Protein AF-A0A7W7VAP0-F1 (afdb_monomer_lite)

Radius of gyration: 13.45 Å; chains: 1; bounding box: 30×26×37 Å

Sequence (84 aa):
MSYDLAVWEGERPADDKTASRVFNDLYDRYLNGEDEESPSERIAAYVGALLERWCDITEDVEETSPWAAGPLIGEARGPVIYFA

pLDDT: mean 93.16, std 5.49, range [72.75, 98.25]

Foldseek 3Di:
DDDKDKDFDDDDDPDPVRVVVVVVVCCVPWVVDPDQAQADPVVVVVLVVLCVVAPAPVPDPPPRHSAPDDPQSSQGTYGMGMGD

Organism: NCBI:txid66895

Structure (mmCIF, N/CA/C/O backbone):
data_AF-A0A7W7VAP0-F1
#
_entry.id   AF-A0A7W7VAP0-F1
#
loop_
_atom_site.group_PDB
_atom_site.id
_atom_site.type_symbol
_atom_site.label_atom_id
_atom_site.label_alt_id
_atom_site.label_comp_id
_atom_site.label_asym_id
_atom_site.label_entity_id
_atom_site.label_seq_id
_atom_site.pdbx_PDB_ins_code
_atom_site.Cartn_x
_atom_site.Cartn_y
_atom_site.Cartn_z
_atom_site.occupancy
_atom_site.B_iso_or_equiv
_atom_site.auth_seq_id
_atom_site.auth_comp_id
_atom_site.auth_asym_id
_atom_site.auth_atom_id
_atom_site.pdbx_PDB_model_num
ATOM 1 N N . MET A 1 1 ? -6.520 14.913 -12.857 1.00 79.50 1 MET A N 1
ATOM 2 C CA . MET A 1 1 ? -6.839 14.712 -11.429 1.00 79.50 1 MET A CA 1
ATOM 3 C C . MET A 1 1 ? -6.149 13.425 -11.033 1.00 79.50 1 MET A C 1
ATOM 5 O O . MET A 1 1 ? -6.391 12.442 -11.722 1.00 79.50 1 MET A O 1
ATOM 9 N N . SER A 1 2 ? -5.259 13.461 -10.044 1.00 84.12 2 SER A N 1
ATOM 10 C CA . SER A 1 2 ? -4.677 12.264 -9.423 1.00 84.12 2 SER A CA 1
ATOM 11 C C . SER A 1 2 ? -5.488 11.892 -8.183 1.00 84.12 2 SER A C 1
ATOM 13 O O . SER A 1 2 ? -6.248 12.719 -7.665 1.00 84.12 2 SER A O 1
ATOM 15 N N . TYR A 1 3 ? -5.370 10.639 -7.762 1.00 90.06 3 TYR A N 1
ATOM 16 C CA . TYR A 1 3 ? -5.986 10.135 -6.547 1.00 90.06 3 TYR A CA 1
ATOM 17 C C . TYR A 1 3 ? -4.949 9.359 -5.768 1.00 90.06 3 TYR A C 1
ATOM 19 O O . TYR A 1 3 ? -4.355 8.431 -6.312 1.00 90.06 3 TYR A O 1
ATOM 27 N N . ASP A 1 4 ? -4.840 9.686 -4.492 1.00 93.06 4 ASP A N 1
ATOM 28 C CA . ASP A 1 4 ? -4.031 8.917 -3.575 1.00 93.06 4 ASP A CA 1
ATOM 29 C C . ASP A 1 4 ? -4.823 7.691 -3.106 1.00 93.06 4 ASP A C 1
ATOM 31 O O . ASP A 1 4 ? -6.038 7.756 -2.862 1.00 93.06 4 ASP A O 1
ATOM 35 N N . LEU A 1 5 ? -4.140 6.560 -2.964 1.00 94.62 5 LEU A N 1
ATOM 36 C CA . LEU A 1 5 ? -4.741 5.313 -2.510 1.00 94.62 5 LEU A CA 1
ATOM 37 C C . LEU A 1 5 ? -3.834 4.636 -1.486 1.00 94.62 5 LEU A C 1
ATOM 39 O O . LEU A 1 5 ? -2.664 4.394 -1.743 1.00 94.62 5 LEU A O 1
ATOM 43 N N . ALA A 1 6 ? -4.399 4.246 -0.348 1.00 95.62 6 ALA A N 1
ATOM 44 C CA . ALA A 1 6 ? -3.725 3.388 0.616 1.00 95.62 6 ALA A CA 1
ATOM 45 C C . ALA A 1 6 ? -4.298 1.971 0.541 1.00 95.62 6 ALA A C 1
ATOM 47 O O . ALA A 1 6 ? -5.518 1.785 0.581 1.00 95.62 6 ALA A O 1
ATOM 48 N N . VAL A 1 7 ? -3.422 0.971 0.468 1.00 96.75 7 VAL A N 1
ATOM 49 C CA . VAL A 1 7 ? -3.792 -0.449 0.517 1.00 96.75 7 VAL A CA 1
ATOM 50 C C . VAL A 1 7 ? -2.945 -1.132 1.578 1.00 96.75 7 VAL A C 1
ATOM 52 O O . VAL A 1 7 ? -1.733 -0.950 1.618 1.00 96.75 7 VAL A O 1
ATOM 55 N N . TRP A 1 8 ? -3.570 -1.929 2.441 1.00 97.56 8 TRP A N 1
ATOM 56 C CA . TRP A 1 8 ? -2.867 -2.644 3.502 1.00 97.56 8 TRP A CA 1
ATOM 57 C C . TRP A 1 8 ? -3.455 -4.030 3.763 1.00 97.56 8 TRP A C 1
ATOM 59 O O . TRP A 1 8 ? -4.611 -4.311 3.439 1.00 97.56 8 TRP A O 1
ATOM 69 N N . GLU A 1 9 ? -2.648 -4.900 4.367 1.00 97.06 9 GLU A N 1
ATOM 70 C CA . GLU A 1 9 ? -3.088 -6.206 4.850 1.00 97.06 9 GLU A CA 1
ATOM 71 C C . GLU A 1 9 ? -3.958 -6.070 6.106 1.00 97.06 9 GLU A C 1
ATOM 73 O O . GLU A 1 9 ? -3.590 -5.399 7.069 1.00 97.06 9 GLU A O 1
ATOM 78 N N . GLY A 1 10 ? -5.090 -6.773 6.139 1.00 94.12 10 GLY A N 1
ATOM 79 C CA . GLY A 1 10 ? -5.933 -6.859 7.328 1.00 94.12 10 GLY A CA 1
ATOM 80 C C . GLY A 1 10 ? -7.412 -7.003 7.004 1.00 94.12 10 GLY A C 1
ATOM 81 O O . GLY A 1 10 ? -7.814 -7.183 5.853 1.00 94.12 10 GLY A O 1
ATOM 82 N N . GLU A 1 11 ? -8.236 -6.933 8.045 1.00 94.44 11 GLU A N 1
ATOM 83 C CA . GLU A 1 11 ? -9.685 -6.890 7.880 1.00 94.44 11 GLU A CA 1
ATOM 84 C C . GLU A 1 11 ? -10.128 -5.535 7.323 1.00 94.44 11 GLU A C 1
ATOM 86 O O . GLU A 1 11 ? -9.575 -4.484 7.655 1.00 94.44 11 GLU A O 1
ATOM 91 N N . ARG A 1 12 ? -11.176 -5.554 6.493 1.00 94.12 12 ARG A N 1
ATOM 92 C CA . ARG A 1 12 ? -11.793 -4.327 5.993 1.00 94.12 12 ARG A CA 1
ATOM 93 C C . ARG A 1 12 ? -12.394 -3.543 7.171 1.00 94.12 12 ARG A C 1
ATOM 95 O O . ARG A 1 12 ? -13.252 -4.096 7.862 1.00 94.12 12 ARG A O 1
ATOM 102 N N . PRO A 1 13 ? -12.032 -2.262 7.368 1.00 95.19 13 PRO A N 1
ATOM 103 C CA . PRO A 1 13 ? -12.629 -1.441 8.415 1.00 95.19 13 PRO A CA 1
ATOM 104 C C . PRO A 1 13 ? -14.149 -1.332 8.266 1.00 95.19 13 PRO A C 1
ATOM 106 O O . PRO A 1 13 ? -14.673 -1.263 7.152 1.00 95.19 13 PRO A O 1
ATOM 109 N N . ALA A 1 14 ? -14.855 -1.279 9.396 1.00 96.38 14 ALA A N 1
ATOM 110 C CA . ALA A 1 14 ? -16.315 -1.196 9.418 1.00 96.38 14 ALA A CA 1
ATOM 111 C C . ALA A 1 14 ? -16.854 0.164 8.937 1.00 96.38 14 ALA A C 1
ATOM 113 O O . ALA A 1 14 ? -17.961 0.232 8.405 1.00 96.38 14 ALA A O 1
ATOM 114 N N . ASP A 1 15 ? -16.082 1.237 9.131 1.00 97.50 15 ASP A N 1
ATOM 115 C CA . ASP A 1 15 ? -16.432 2.601 8.742 1.00 97.50 15 ASP A CA 1
ATOM 116 C C . ASP A 1 15 ? -15.188 3.464 8.465 1.00 97.50 15 ASP A C 1
ATOM 118 O O . ASP A 1 15 ? -14.056 3.085 8.781 1.00 97.50 15 ASP A O 1
ATOM 122 N N . ASP A 1 16 ? -15.411 4.651 7.898 1.00 97.38 16 ASP A N 1
ATOM 123 C CA . ASP A 1 16 ? -14.350 5.589 7.509 1.00 97.38 16 ASP A CA 1
ATOM 124 C C . ASP A 1 16 ? -13.540 6.098 8.708 1.00 97.38 16 ASP A C 1
ATOM 126 O O . ASP A 1 16 ? -12.342 6.352 8.599 1.00 97.38 16 ASP A O 1
ATOM 130 N N . LYS A 1 17 ? -14.169 6.230 9.884 1.00 97.50 17 LYS A N 1
ATOM 131 C CA . LYS A 1 17 ? -13.473 6.673 11.103 1.00 97.50 17 LYS A CA 1
ATOM 132 C C . LYS A 1 17 ? -12.471 5.626 11.564 1.00 97.50 17 LYS A C 1
ATOM 134 O O . LYS A 1 17 ? -11.371 5.967 11.990 1.00 97.50 17 LYS A O 1
ATOM 139 N N . THR A 1 18 ? -12.862 4.361 11.489 1.00 97.12 18 THR A N 1
ATOM 140 C CA . THR A 1 18 ? -12.009 3.225 11.816 1.00 97.12 18 THR A CA 1
ATOM 141 C C . THR A 1 18 ? -10.916 3.077 10.767 1.00 97.12 18 THR A C 1
ATOM 143 O O . THR A 1 18 ? -9.757 2.933 11.141 1.00 97.12 18 THR A O 1
ATOM 146 N N . ALA A 1 19 ? -11.252 3.207 9.479 1.00 96.50 19 ALA A N 1
ATOM 147 C CA . ALA A 1 19 ? -10.270 3.187 8.398 1.00 96.50 19 ALA A CA 1
ATOM 148 C C . ALA A 1 19 ? -9.205 4.275 8.581 1.00 96.50 19 ALA A C 1
ATOM 150 O O . ALA A 1 19 ? -8.019 3.977 8.533 1.00 96.50 19 ALA A O 1
ATOM 151 N N . SER A 1 20 ? -9.622 5.511 8.872 1.00 96.38 20 SER A N 1
ATOM 152 C CA . SER A 1 20 ? -8.707 6.636 9.077 1.00 96.38 20 SER A CA 1
ATOM 153 C C . SER A 1 20 ? -7.762 6.415 10.259 1.00 96.38 20 SER A C 1
ATOM 155 O O . SER A 1 20 ? -6.578 6.708 10.142 1.00 96.38 20 SER A O 1
ATOM 157 N N . ARG A 1 21 ? -8.250 5.863 11.378 1.00 96.88 21 ARG A N 1
ATOM 158 C CA . ARG A 1 21 ? -7.392 5.544 12.533 1.00 96.88 21 ARG A CA 1
ATOM 159 C C . ARG A 1 21 ? -6.358 4.477 12.193 1.00 96.88 21 ARG A C 1
ATOM 161 O O . ARG A 1 21 ? -5.179 4.703 12.417 1.00 96.88 21 ARG A O 1
ATOM 168 N N . VAL A 1 22 ? -6.801 3.360 11.611 1.00 96.75 22 VAL A N 1
ATOM 169 C CA . VAL A 1 22 ? -5.909 2.256 11.224 1.00 96.75 22 VAL A CA 1
ATOM 170 C C . VAL A 1 22 ? -4.864 2.732 10.218 1.00 96.75 22 VAL A C 1
ATOM 172 O O . VAL A 1 22 ? -3.689 2.415 10.366 1.00 96.75 22 VAL A O 1
ATOM 175 N N . PHE A 1 23 ? -5.274 3.520 9.223 1.00 95.94 23 PHE A N 1
ATOM 176 C CA . PHE A 1 23 ? -4.352 4.081 8.243 1.00 95.94 23 PHE A CA 1
ATOM 177 C C . PHE A 1 23 ? -3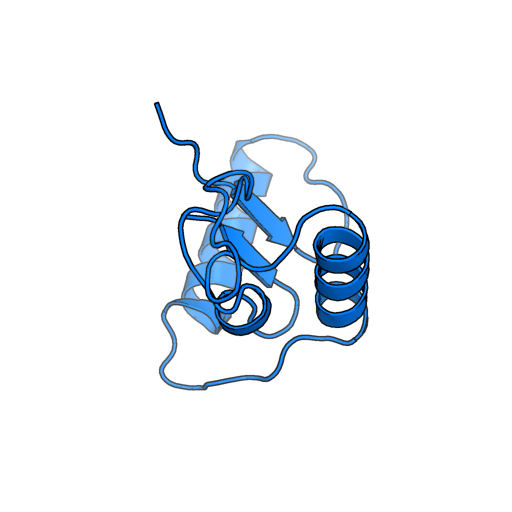.312 5.000 8.888 1.00 95.94 23 PHE A C 1
ATOM 179 O O . PHE A 1 23 ? -2.134 4.828 8.610 1.00 95.94 23 PHE A O 1
ATOM 186 N N . ASN A 1 24 ? -3.713 5.923 9.770 1.00 95.56 24 ASN A N 1
ATOM 187 C CA . ASN A 1 24 ? -2.762 6.815 10.441 1.00 95.56 24 ASN A CA 1
ATOM 188 C C . ASN A 1 24 ? -1.744 6.030 11.283 1.00 95.56 24 ASN A C 1
ATOM 190 O O . ASN A 1 24 ? -0.551 6.299 11.192 1.00 95.56 24 ASN A O 1
ATOM 194 N N . ASP A 1 25 ? -2.195 5.014 12.028 1.00 95.00 25 ASP A N 1
ATOM 195 C CA . ASP A 1 25 ? -1.306 4.165 12.831 1.00 95.00 25 ASP A CA 1
ATOM 196 C C . ASP A 1 25 ? -0.290 3.408 11.950 1.00 95.00 25 ASP A C 1
ATOM 198 O O . ASP A 1 25 ? 0.879 3.264 12.314 1.00 95.00 25 ASP A O 1
ATOM 202 N N . LEU A 1 26 ? -0.720 2.925 10.777 1.00 94.88 26 LEU A N 1
ATOM 203 C CA . LEU A 1 26 ? 0.160 2.279 9.797 1.00 94.88 26 LEU A CA 1
ATOM 204 C C . LEU A 1 26 ? 1.121 3.278 9.148 1.00 94.88 26 LEU A C 1
ATOM 206 O O . LEU A 1 26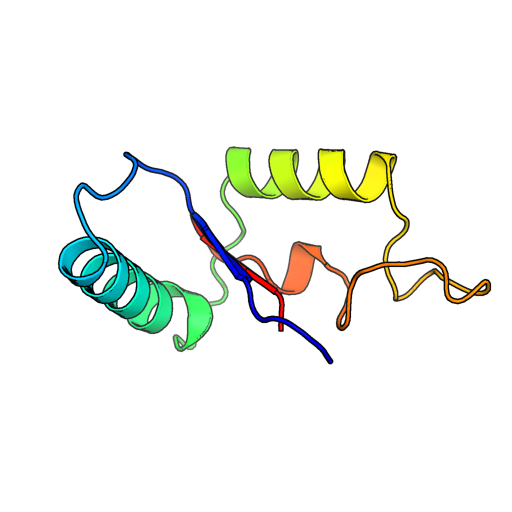 ? 2.300 2.970 8.993 1.00 94.88 26 LEU A O 1
ATOM 210 N N . TYR A 1 27 ? 0.628 4.460 8.782 1.00 93.31 27 TYR A N 1
ATOM 211 C CA . TYR A 1 27 ? 1.413 5.505 8.139 1.00 93.31 27 TYR A CA 1
ATOM 212 C C . TYR A 1 27 ? 2.541 5.973 9.057 1.00 93.31 27 TYR A C 1
ATOM 214 O O . TYR A 1 27 ? 3.704 5.950 8.660 1.00 93.31 27 TYR A O 1
ATOM 222 N N . ASP A 1 28 ? 2.220 6.300 10.310 1.00 93.19 28 ASP A N 1
ATOM 223 C CA . ASP A 1 28 ? 3.202 6.747 11.298 1.00 93.19 28 ASP A CA 1
ATOM 224 C C . ASP A 1 28 ? 4.275 5.689 11.566 1.00 93.19 28 ASP A C 1
ATOM 226 O O . ASP A 1 28 ? 5.441 6.022 11.774 1.00 93.19 28 ASP A O 1
ATOM 230 N N . ARG A 1 29 ? 3.896 4.407 11.538 1.00 92.38 29 ARG A N 1
ATOM 231 C CA . ARG A 1 29 ? 4.814 3.302 11.812 1.00 92.38 29 ARG A CA 1
ATOM 232 C C . ARG A 1 29 ? 5.709 2.941 10.629 1.00 92.38 29 ARG A C 1
ATOM 234 O O . ARG A 1 29 ? 6.883 2.663 10.845 1.00 92.38 29 ARG A O 1
ATOM 241 N N . TYR A 1 30 ? 5.147 2.860 9.427 1.00 93.00 30 TYR A N 1
ATOM 242 C CA . TYR A 1 30 ? 5.811 2.235 8.279 1.00 93.00 30 TYR A CA 1
ATOM 243 C C . TYR A 1 30 ? 6.216 3.223 7.187 1.00 93.00 30 TYR A C 1
ATOM 245 O O . TYR A 1 30 ? 7.194 2.972 6.496 1.00 93.00 30 TYR A O 1
ATOM 253 N N . LEU A 1 31 ? 5.471 4.316 7.004 1.00 89.75 31 LEU A N 1
ATOM 254 C CA . LEU A 1 31 ? 5.664 5.243 5.880 1.00 89.75 31 LEU A CA 1
ATOM 255 C C . LEU A 1 31 ? 6.322 6.562 6.305 1.00 89.75 31 LEU A C 1
ATOM 257 O O . LEU A 1 31 ? 7.002 7.192 5.503 1.00 89.75 31 LEU A O 1
ATOM 261 N N . ASN A 1 32 ? 6.149 6.967 7.564 1.00 88.00 32 ASN A N 1
ATOM 262 C CA . ASN A 1 32 ? 6.782 8.151 8.155 1.00 88.00 32 ASN A CA 1
ATOM 263 C C . ASN A 1 32 ? 7.997 7.812 9.044 1.00 88.00 32 ASN A C 1
ATOM 265 O O . ASN A 1 32 ? 8.663 8.711 9.558 1.00 88.00 32 ASN A O 1
ATOM 269 N N . GLY A 1 33 ? 8.253 6.523 9.283 1.00 75.81 33 GLY A N 1
ATOM 270 C CA . GLY A 1 33 ? 9.376 6.053 10.093 1.00 75.81 33 GLY A CA 1
ATOM 271 C C . GLY A 1 33 ? 10.709 6.103 9.341 1.00 75.81 33 GLY A C 1
ATOM 272 O O . GLY A 1 33 ? 10.744 6.059 8.116 1.00 75.81 33 GLY A O 1
ATOM 273 N N . GLU A 1 34 ? 11.820 6.159 10.082 1.00 72.75 34 GLU A N 1
ATOM 274 C CA . GLU A 1 34 ? 13.172 6.045 9.502 1.00 72.75 34 GLU A CA 1
ATOM 275 C C . GLU A 1 34 ? 13.520 4.597 9.105 1.00 72.75 34 GLU A C 1
ATOM 277 O O . GLU A 1 34 ? 14.433 4.368 8.312 1.00 72.75 34 GLU A O 1
ATOM 282 N N . ASP A 1 35 ? 12.794 3.617 9.651 1.00 72.81 35 ASP A N 1
ATOM 283 C CA . ASP A 1 35 ? 13.035 2.200 9.409 1.00 72.81 35 ASP A CA 1
ATOM 284 C C . ASP A 1 35 ? 12.433 1.755 8.069 1.00 72.81 35 ASP A C 1
ATOM 286 O O . ASP A 1 35 ? 11.219 1.633 7.898 1.00 72.81 35 ASP A O 1
ATOM 290 N N . GLU A 1 36 ? 13.312 1.444 7.120 1.00 78.06 36 GLU A N 1
ATOM 291 C CA . GLU A 1 36 ? 12.969 0.889 5.812 1.00 78.06 36 GLU A CA 1
ATOM 292 C C . GLU A 1 36 ? 12.590 -0.601 5.897 1.00 78.06 36 GLU A C 1
ATOM 294 O O . GLU A 1 36 ? 13.273 -1.483 5.368 1.00 78.06 36 GLU A O 1
ATOM 299 N N . GLU A 1 37 ? 11.482 -0.907 6.574 1.00 90.50 37 GLU A N 1
ATOM 300 C CA . GLU A 1 37 ? 10.982 -2.278 6.646 1.00 90.50 37 GLU A CA 1
ATOM 301 C C . GLU A 1 37 ? 10.563 -2.763 5.252 1.00 90.50 37 GLU A C 1
ATOM 303 O O . GLU A 1 37 ? 9.778 -2.119 4.547 1.00 90.50 37 GLU A O 1
ATOM 308 N N . SER A 1 38 ? 11.100 -3.915 4.843 1.00 94.38 38 SER A N 1
ATOM 309 C CA . SER A 1 38 ? 10.757 -4.516 3.554 1.00 94.38 38 SER A CA 1
ATOM 310 C C . SER A 1 38 ? 9.258 -4.832 3.482 1.00 94.38 38 SER A C 1
ATOM 312 O O . SER A 1 38 ? 8.664 -5.201 4.500 1.00 94.38 38 SER A O 1
ATOM 314 N N . PRO A 1 39 ? 8.629 -4.723 2.298 1.00 97.00 39 PRO A N 1
ATOM 315 C CA . PRO A 1 39 ? 7.247 -5.135 2.119 1.00 97.00 39 PRO A CA 1
ATOM 316 C C . PRO A 1 39 ? 7.035 -6.581 2.561 1.00 97.00 39 PRO A C 1
ATOM 318 O O . PRO A 1 39 ? 7.842 -7.473 2.296 1.00 97.00 39 PRO A O 1
ATOM 321 N N . SER A 1 40 ? 5.903 -6.805 3.208 1.00 97.38 40 SER A N 1
ATOM 322 C CA . SER A 1 40 ? 5.370 -8.131 3.492 1.00 97.38 40 SER A CA 1
ATOM 323 C C . SER A 1 40 ? 5.149 -8.927 2.204 1.00 97.38 40 SER A C 1
ATOM 325 O O . SER A 1 40 ? 4.946 -8.371 1.122 1.00 97.38 40 SER A O 1
ATOM 327 N N . GLU A 1 41 ? 5.139 -10.256 2.324 1.00 97.81 41 GLU A N 1
ATOM 328 C CA . GLU A 1 41 ? 4.992 -11.146 1.172 1.00 97.81 41 GLU A CA 1
ATOM 329 C C . GLU A 1 41 ? 3.692 -10.903 0.388 1.00 97.81 41 GLU A C 1
ATOM 331 O O . GLU A 1 41 ? 3.716 -10.984 -0.841 1.00 97.81 41 GLU A O 1
ATOM 336 N N . ARG A 1 42 ? 2.560 -10.574 1.043 1.00 97.69 42 ARG A N 1
ATOM 337 C CA . ARG A 1 42 ? 1.311 -10.340 0.295 1.00 97.69 42 ARG A CA 1
ATOM 338 C C . ARG A 1 42 ? 1.301 -8.983 -0.383 1.00 97.69 42 ARG A C 1
ATOM 340 O O . ARG A 1 42 ? 0.793 -8.908 -1.497 1.00 97.69 42 ARG A O 1
ATOM 347 N N . ILE A 1 43 ? 1.865 -7.939 0.230 1.00 97.88 43 ILE A N 1
ATOM 348 C CA . ILE A 1 43 ? 2.018 -6.643 -0.447 1.00 97.88 43 ILE A CA 1
ATOM 349 C C . ILE A 1 43 ? 2.975 -6.767 -1.634 1.00 97.88 43 ILE A C 1
ATOM 351 O O . ILE A 1 43 ? 2.640 -6.306 -2.721 1.00 97.88 43 ILE A O 1
ATOM 355 N N . ALA A 1 44 ? 4.106 -7.459 -1.482 1.00 98.00 44 ALA A N 1
ATOM 356 C CA . ALA A 1 44 ? 5.023 -7.709 -2.592 1.00 98.00 44 ALA A CA 1
ATOM 357 C C . ALA A 1 44 ? 4.343 -8.490 -3.733 1.00 98.00 44 ALA A C 1
ATOM 359 O O . ALA A 1 44 ? 4.471 -8.120 -4.900 1.00 98.00 44 ALA A O 1
ATOM 360 N N . ALA A 1 45 ? 3.562 -9.527 -3.408 1.00 98.25 45 ALA A N 1
ATOM 361 C CA . ALA A 1 45 ? 2.786 -10.275 -4.397 1.00 98.25 45 ALA A CA 1
ATOM 362 C C . ALA A 1 45 ? 1.691 -9.419 -5.060 1.00 98.25 45 ALA A C 1
ATOM 364 O O . ALA A 1 45 ? 1.472 -9.529 -6.266 1.00 98.25 45 ALA A O 1
ATOM 365 N N . TYR A 1 46 ? 1.022 -8.550 -4.295 1.00 97.62 46 TYR A N 1
ATOM 366 C CA . TYR A 1 46 ? 0.028 -7.611 -4.812 1.00 97.62 46 TYR A CA 1
ATOM 367 C C . TYR A 1 46 ? 0.651 -6.634 -5.813 1.00 97.62 46 TYR A C 1
ATOM 369 O O . TYR A 1 46 ? 0.131 -6.486 -6.916 1.00 97.62 46 TYR A O 1
ATOM 377 N N . VAL A 1 47 ? 1.797 -6.035 -5.475 1.00 97.56 47 VAL A N 1
ATOM 378 C CA . VAL A 1 47 ? 2.552 -5.159 -6.384 1.00 97.56 47 VAL A CA 1
ATOM 379 C C . VAL A 1 47 ? 2.986 -5.917 -7.638 1.00 97.56 47 VAL A C 1
ATOM 381 O O . VAL A 1 47 ? 2.788 -5.416 -8.741 1.00 97.56 47 VAL A O 1
ATOM 384 N N . GLY A 1 48 ? 3.493 -7.145 -7.501 1.00 97.62 48 GLY A N 1
ATOM 385 C CA . GLY A 1 48 ? 3.849 -7.987 -8.647 1.00 97.62 48 GLY A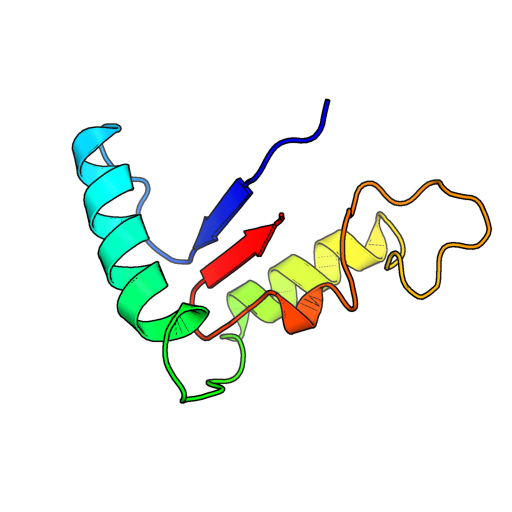 CA 1
ATOM 386 C C . GLY A 1 48 ? 2.674 -8.210 -9.606 1.00 97.62 48 GLY A C 1
ATOM 387 O O . GLY A 1 48 ? 2.813 -7.996 -10.806 1.00 97.62 48 GLY A O 1
ATOM 388 N N . ALA A 1 49 ? 1.492 -8.540 -9.080 1.00 97.94 49 ALA A N 1
ATOM 389 C CA . ALA A 1 49 ? 0.288 -8.725 -9.890 1.00 97.94 49 ALA A CA 1
ATOM 390 C C . ALA A 1 49 ? -0.187 -7.429 -10.582 1.00 97.94 49 ALA A C 1
ATOM 392 O O . ALA A 1 49 ? -0.754 -7.485 -11.675 1.00 97.94 49 ALA A O 1
ATOM 393 N N . LEU A 1 50 ? 0.032 -6.257 -9.971 1.00 96.44 50 LEU A N 1
ATOM 394 C CA . LEU A 1 50 ? -0.223 -4.971 -10.628 1.00 96.44 50 LEU A CA 1
ATOM 395 C C . LEU A 1 50 ? 0.758 -4.738 -11.783 1.00 96.44 50 LEU A C 1
ATOM 397 O O . LEU A 1 50 ? 0.323 -4.357 -12.870 1.00 96.44 50 LEU A O 1
ATOM 401 N N . LEU A 1 51 ? 2.044 -5.025 -11.565 1.00 96.25 51 LEU A N 1
ATOM 402 C CA . LEU A 1 51 ? 3.106 -4.843 -12.558 1.00 96.25 51 LEU A CA 1
ATOM 403 C C . LEU A 1 51 ? 3.015 -5.821 -13.740 1.00 96.25 51 LEU A C 1
ATOM 405 O O . LEU A 1 51 ? 3.406 -5.480 -14.853 1.00 96.25 51 LEU A O 1
ATOM 409 N N . GLU A 1 52 ? 2.419 -7.001 -13.545 1.00 96.00 52 GLU A N 1
ATOM 410 C CA . GLU A 1 52 ? 2.066 -7.916 -14.644 1.00 96.00 52 GLU A CA 1
ATOM 411 C C . GLU A 1 52 ? 1.044 -7.310 -15.618 1.00 96.00 52 GLU A C 1
ATOM 413 O O . GLU A 1 52 ? 0.989 -7.695 -16.789 1.00 96.00 52 GLU A O 1
ATOM 418 N N . ARG A 1 53 ? 0.205 -6.385 -15.139 1.00 94.81 53 ARG A N 1
ATOM 419 C CA . ARG A 1 53 ? -0.862 -5.769 -15.931 1.00 94.81 53 ARG A CA 1
ATOM 420 C C . ARG A 1 53 ? -0.498 -4.383 -16.449 1.00 94.81 53 ARG A C 1
ATOM 422 O O . ARG A 1 53 ? -0.904 -4.039 -17.559 1.00 94.81 53 ARG A O 1
ATOM 429 N N . TRP A 1 54 ? 0.208 -3.597 -15.649 1.00 94.12 54 TRP A N 1
ATOM 430 C CA . TRP A 1 54 ? 0.635 -2.244 -15.979 1.00 94.12 54 TRP A CA 1
ATOM 431 C C . TRP A 1 54 ? 2.101 -2.084 -15.616 1.00 94.12 54 TRP A C 1
ATOM 433 O O . TRP A 1 54 ? 2.449 -2.219 -14.446 1.00 94.12 54 TRP A O 1
ATOM 443 N N . CYS A 1 55 ? 2.940 -1.771 -16.602 1.00 93.50 55 CYS A N 1
ATOM 444 C CA . CYS A 1 55 ? 4.366 -1.579 -16.373 1.00 93.50 55 CYS A CA 1
ATOM 445 C C . CYS A 1 55 ? 4.637 -0.517 -15.300 1.00 93.50 55 CYS A C 1
ATOM 447 O O . CYS A 1 55 ? 3.829 0.387 -15.043 1.00 93.50 55 CYS A O 1
ATOM 449 N N . ASP A 1 56 ? 5.798 -0.645 -14.669 1.00 94.81 56 ASP A N 1
ATOM 450 C CA . ASP A 1 56 ? 6.287 0.362 -13.744 1.00 94.81 56 ASP A CA 1
ATOM 451 C C . ASP A 1 56 ? 6.489 1.693 -14.481 1.00 94.81 56 ASP A C 1
ATOM 453 O O . ASP A 1 56 ? 6.945 1.704 -15.626 1.00 94.81 56 ASP A O 1
ATOM 457 N N . ILE A 1 57 ? 6.184 2.820 -13.834 1.00 93.94 57 ILE A N 1
ATOM 458 C CA . ILE A 1 57 ? 6.372 4.139 -14.457 1.00 93.94 57 ILE A CA 1
ATOM 459 C C . ILE A 1 57 ? 7.844 4.411 -14.795 1.00 93.94 57 ILE A C 1
ATOM 461 O O . ILE A 1 57 ? 8.141 5.131 -15.743 1.00 93.94 57 ILE A O 1
ATOM 465 N N . THR A 1 58 ? 8.786 3.806 -14.067 1.00 93.06 58 THR A N 1
ATOM 466 C CA . THR A 1 58 ? 10.221 3.936 -14.363 1.00 93.06 58 THR A CA 1
ATOM 467 C C . THR A 1 58 ? 10.623 3.283 -15.689 1.00 93.06 58 THR A C 1
ATOM 469 O O . THR A 1 58 ? 11.673 3.619 -16.239 1.00 93.06 58 THR A O 1
ATOM 472 N N . GLU A 1 59 ? 9.786 2.391 -16.225 1.00 90.31 59 GLU A N 1
ATOM 473 C CA . GLU A 1 59 ? 9.997 1.666 -17.483 1.00 90.31 59 GLU A CA 1
ATOM 474 C C . GLU A 1 59 ? 9.003 2.085 -18.582 1.00 90.31 59 GLU A C 1
ATOM 476 O O . GLU A 1 59 ? 9.088 1.615 -19.720 1.00 90.31 59 GLU A O 1
ATOM 481 N N . ASP A 1 60 ? 8.058 2.969 -18.265 1.00 90.94 60 ASP A N 1
ATOM 482 C CA . ASP A 1 60 ? 6.949 3.322 -19.142 1.00 90.94 60 ASP A CA 1
ATOM 483 C C . ASP A 1 60 ? 7.312 4.432 -20.136 1.00 90.94 60 ASP A C 1
ATOM 485 O O . ASP A 1 60 ? 7.149 5.625 -19.890 1.00 90.94 60 ASP A O 1
ATOM 489 N N . VAL A 1 61 ? 7.795 4.021 -21.307 1.00 85.38 61 VAL A N 1
ATOM 490 C CA . VAL A 1 61 ? 8.122 4.936 -22.415 1.00 85.38 61 VAL A CA 1
ATOM 491 C C . VAL A 1 61 ? 6.868 5.435 -23.145 1.00 85.38 61 VAL A C 1
ATOM 493 O O . VAL A 1 61 ? 6.910 6.477 -23.797 1.00 85.38 61 VAL A O 1
ATOM 496 N N . GLU A 1 62 ? 5.760 4.693 -23.067 1.00 87.19 62 GLU A N 1
ATOM 497 C CA . GLU A 1 62 ? 4.526 4.985 -23.807 1.00 87.19 62 GLU A CA 1
ATOM 498 C C . GLU A 1 62 ? 3.527 5.841 -23.006 1.00 87.19 62 GLU A C 1
ATOM 500 O O . GLU A 1 62 ? 2.454 6.152 -23.524 1.00 87.19 62 GLU A O 1
ATOM 505 N N . GLU A 1 63 ? 3.877 6.241 -21.776 1.00 85.25 63 GLU A N 1
ATOM 506 C CA . GLU A 1 63 ? 3.029 7.019 -20.853 1.00 85.25 63 GLU A CA 1
ATOM 507 C C . GLU A 1 63 ? 1.651 6.361 -20.619 1.00 85.25 63 GLU A C 1
ATOM 509 O O . GLU A 1 63 ? 0.607 7.016 -20.546 1.00 85.25 63 GLU A O 1
ATOM 514 N N . THR A 1 64 ? 1.638 5.029 -20.545 1.00 88.19 64 THR A N 1
ATOM 515 C CA . THR A 1 64 ? 0.437 4.202 -20.350 1.00 88.19 64 THR A CA 1
ATOM 516 C C . THR A 1 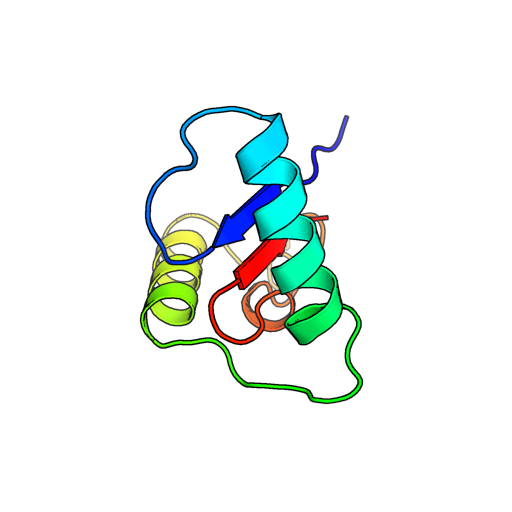64 ? 0.235 3.744 -18.907 1.00 88.19 64 THR A C 1
ATOM 518 O O . THR A 1 64 ? -0.842 3.243 -18.557 1.00 88.19 64 THR A O 1
ATOM 521 N N . SER A 1 65 ? 1.258 3.902 -18.073 1.00 91.25 65 SER A N 1
ATOM 522 C CA . SER A 1 65 ? 1.274 3.492 -16.683 1.00 91.25 65 SER A CA 1
ATOM 523 C C . SER A 1 65 ? 0.321 4.364 -15.866 1.00 91.25 65 SER A C 1
ATOM 525 O O . SER A 1 65 ? 0.334 5.592 -15.976 1.00 91.25 65 SER A O 1
ATOM 527 N N . PRO A 1 66 ? -0.536 3.758 -15.028 1.00 92.56 66 PRO A N 1
ATOM 528 C CA . PRO A 1 66 ? -1.433 4.507 -14.161 1.00 92.56 66 PRO A CA 1
ATOM 529 C C . PRO A 1 66 ? -0.728 5.035 -12.902 1.00 92.56 66 PRO A C 1
ATOM 531 O O . PRO A 1 66 ? -1.360 5.742 -12.117 1.00 92.56 66 PRO A O 1
ATOM 534 N N . TRP A 1 67 ? 0.533 4.658 -12.669 1.00 93.44 67 TRP A N 1
ATOM 535 C CA . TRP A 1 67 ? 1.285 5.011 -11.467 1.00 93.44 67 TRP A CA 1
ATOM 536 C C . TRP A 1 67 ? 1.841 6.428 -11.588 1.00 93.44 67 TRP A C 1
ATOM 538 O O . TRP A 1 67 ? 2.336 6.797 -12.644 1.00 93.44 67 TRP A O 1
ATOM 548 N N . ALA A 1 68 ? 1.793 7.221 -10.517 1.00 90.62 68 ALA A N 1
ATOM 549 C CA . ALA A 1 68 ? 2.399 8.556 -10.514 1.00 90.62 68 ALA A CA 1
ATOM 550 C C . ALA A 1 68 ? 3.871 8.552 -10.062 1.00 90.62 68 ALA A C 1
ATOM 552 O O . ALA A 1 68 ? 4.598 9.510 -10.330 1.00 90.62 68 ALA A O 1
ATOM 553 N N . ALA A 1 69 ? 4.309 7.486 -9.386 1.00 91.31 69 ALA A N 1
ATOM 554 C CA . ALA A 1 69 ? 5.651 7.327 -8.838 1.00 91.31 69 ALA A CA 1
ATOM 555 C C . ALA A 1 69 ? 6.141 5.879 -8.985 1.00 91.31 69 ALA A C 1
ATOM 557 O O . ALA A 1 69 ? 5.341 4.944 -9.083 1.00 91.31 69 ALA A O 1
ATOM 558 N N . GLY A 1 70 ? 7.464 5.712 -9.032 1.00 90.50 70 GLY A N 1
ATOM 559 C CA . GLY A 1 70 ? 8.102 4.406 -9.122 1.00 90.50 70 GLY A CA 1
ATOM 560 C C . GLY A 1 70 ? 9.578 4.418 -8.690 1.00 90.50 70 GLY A C 1
ATOM 561 O O . GLY A 1 70 ? 10.173 5.494 -8.573 1.00 90.50 70 GLY A O 1
ATOM 562 N N . PRO A 1 71 ? 10.192 3.239 -8.473 1.00 94.44 71 PRO A N 1
ATOM 563 C CA . PRO A 1 71 ? 9.603 1.920 -8.702 1.00 94.44 71 PRO A CA 1
ATOM 564 C C . PRO A 1 71 ? 8.470 1.630 -7.716 1.00 94.44 71 PRO A C 1
ATOM 566 O O . PRO A 1 71 ? 8.586 1.937 -6.533 1.00 94.44 71 PRO A O 1
ATOM 569 N N . LEU A 1 72 ? 7.377 1.035 -8.190 1.00 95.12 72 LEU A N 1
ATOM 570 C CA . LEU A 1 72 ? 6.116 0.906 -7.453 1.00 95.12 72 LEU A CA 1
ATOM 571 C C . LEU A 1 72 ? 6.285 0.157 -6.127 1.00 95.12 72 LEU A C 1
ATOM 573 O O . LEU A 1 72 ? 5.634 0.462 -5.134 1.00 95.12 72 LEU A O 1
ATOM 577 N N . ILE A 1 73 ? 7.200 -0.813 -6.093 1.00 95.75 73 ILE A N 1
ATOM 578 C CA . ILE A 1 73 ? 7.531 -1.564 -4.877 1.00 95.75 73 ILE A CA 1
ATOM 579 C C . ILE A 1 73 ? 8.215 -0.701 -3.805 1.00 95.75 73 ILE A C 1
ATOM 581 O O . ILE A 1 73 ? 8.165 -1.047 -2.629 1.00 95.75 73 ILE A O 1
ATOM 585 N N . GLY A 1 74 ? 8.838 0.415 -4.194 1.00 93.69 74 GLY A N 1
ATOM 586 C CA . GLY A 1 74 ? 9.463 1.374 -3.280 1.00 93.69 74 GLY A CA 1
ATOM 587 C C . GLY A 1 74 ? 8.454 2.151 -2.434 1.00 93.69 74 GLY A C 1
ATOM 588 O O . GLY A 1 74 ? 8.804 2.620 -1.355 1.00 93.69 74 GLY A O 1
ATOM 589 N N . GLU A 1 75 ? 7.197 2.208 -2.876 1.00 94.25 75 GLU A N 1
ATOM 590 C CA . GLU A 1 75 ? 6.087 2.840 -2.153 1.00 94.25 75 GLU A CA 1
ATOM 591 C C . GLU A 1 75 ? 5.454 1.911 -1.093 1.00 94.25 75 GLU A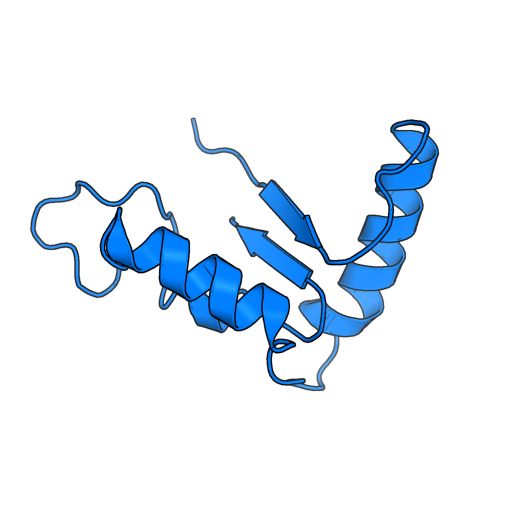 C 1
ATOM 593 O O . GLU A 1 75 ? 4.507 2.282 -0.391 1.00 94.25 75 GLU A O 1
ATOM 598 N N . ALA A 1 76 ? 5.948 0.672 -0.978 1.00 95.62 76 ALA A N 1
ATOM 599 C CA . ALA A 1 76 ? 5.478 -0.322 -0.021 1.00 95.62 76 ALA A CA 1
ATOM 600 C C . ALA A 1 76 ? 6.434 -0.470 1.169 1.00 95.62 76 ALA A C 1
ATOM 602 O O . ALA A 1 76 ? 7.652 -0.554 1.005 1.00 95.62 76 ALA A O 1
ATOM 603 N N . ARG A 1 77 ? 5.873 -0.586 2.376 1.00 96.12 77 ARG A N 1
ATOM 604 C CA . ARG A 1 77 ? 6.605 -0.840 3.626 1.00 96.12 77 ARG A CA 1
ATOM 605 C C . ARG A 1 77 ? 5.790 -1.764 4.521 1.00 96.12 77 ARG A C 1
ATOM 607 O O . ARG A 1 77 ? 4.617 -1.505 4.791 1.00 96.12 77 ARG A O 1
ATOM 614 N N . GLY A 1 78 ? 6.395 -2.861 4.977 1.00 95.62 78 GLY A N 1
ATOM 615 C CA . GLY A 1 78 ? 5.706 -3.858 5.801 1.00 95.62 78 GLY A CA 1
ATOM 616 C C . GLY A 1 78 ? 4.339 -4.270 5.209 1.00 95.62 78 GLY A C 1
ATOM 617 O O . GLY A 1 78 ? 4.278 -4.714 4.059 1.00 95.62 78 GLY A O 1
ATOM 618 N N . PRO A 1 79 ? 3.223 -4.153 5.951 1.00 97.06 79 PRO A N 1
ATOM 619 C CA . PRO A 1 79 ? 1.898 -4.576 5.4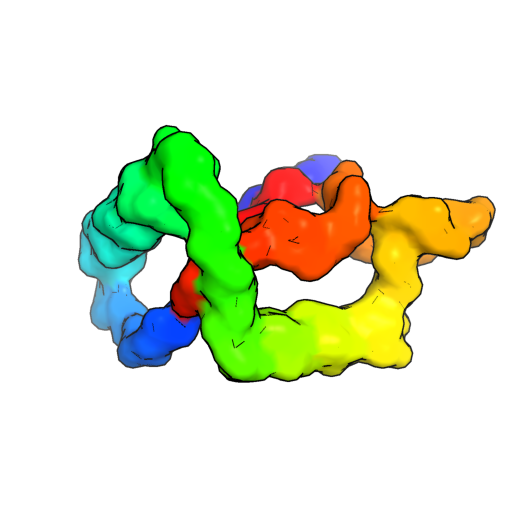99 1.00 97.06 79 PRO A CA 1
ATOM 620 C C . PRO A 1 79 ? 1.130 -3.518 4.685 1.00 97.06 79 PRO A C 1
ATOM 622 O O . PRO A 1 79 ? -0.067 -3.704 4.482 1.00 97.06 79 PRO A O 1
ATOM 625 N N . VAL A 1 80 ? 1.748 -2.412 4.252 1.00 97.06 80 VAL A N 1
ATOM 626 C CA . VAL A 1 80 ? 1.055 -1.290 3.591 1.00 97.06 80 VAL A CA 1
ATOM 627 C C . VAL A 1 80 ? 1.797 -0.789 2.346 1.00 97.06 80 VAL A C 1
ATOM 629 O O . VAL A 1 80 ? 3.021 -0.839 2.273 1.00 97.06 80 VAL A O 1
ATOM 632 N N . ILE A 1 81 ? 1.041 -0.295 1.365 1.00 96.75 81 ILE A N 1
ATOM 633 C CA . ILE A 1 81 ? 1.512 0.491 0.219 1.00 96.75 81 ILE A CA 1
ATOM 634 C C . ILE A 1 81 ? 0.658 1.757 0.085 1.00 96.75 81 ILE A C 1
ATOM 636 O O . ILE A 1 81 ? -0.562 1.716 0.292 1.00 96.75 81 ILE A O 1
ATOM 640 N N . TYR A 1 82 ? 1.300 2.872 -0.262 1.00 95.81 82 TYR A N 1
ATOM 641 C CA . TYR A 1 82 ? 0.641 4.147 -0.533 1.00 95.81 82 TYR A CA 1
ATOM 642 C C . TYR A 1 82 ? 0.939 4.609 -1.960 1.00 95.81 82 TYR A C 1
ATOM 644 O O . TYR A 1 82 ? 2.088 4.791 -2.326 1.00 95.81 82 TYR A O 1
ATOM 652 N N . PHE A 1 83 ? -0.096 4.808 -2.766 1.00 94.50 83 PHE A N 1
ATOM 653 C CA . PHE A 1 83 ? 0.014 5.370 -4.107 1.00 94.50 83 PHE A CA 1
ATOM 654 C C . PHE A 1 83 ? -0.260 6.875 -4.009 1.00 94.50 83 PHE A C 1
ATOM 656 O O . PHE A 1 83 ? -1.367 7.241 -3.611 1.00 94.50 83 PHE A O 1
ATOM 663 N N . ALA A 1 84 ? 0.733 7.711 -4.324 1.00 85.19 84 ALA A N 1
ATOM 664 C CA . ALA A 1 84 ? 0.619 9.176 -4.398 1.00 85.19 84 ALA A CA 1
ATOM 665 C C . ALA A 1 84 ? 0.252 9.673 -5.811 1.00 85.19 84 ALA A C 1
ATOM 667 O O . ALA A 1 84 ? 0.276 8.845 -6.751 1.00 85.19 84 ALA A O 1
#

Secondary structure (DSSP, 8-state):
----EEEESSPPPSSHHHHHHHHHHHIIIIISSS--PPPPHHHHHHHHHHHTTS--GGG-TTS----SSSSGGGGEETTEEEE-